Protein AF-A0A4P7SZK8-F1 (afdb_monomer_lite)

Sequence (122 aa):
MNLGTNLYLRAEPLHTCGILTLLDIEGHRITAFLGNLSRWHEPAPDVRHRTHGRCENRINTLKSTGLGKLPFTSFAANQARAQTAALAMNLTLWLQLPACPTRDGPGSGAATLARPAPRDGR

pLDDT: mean 79.45, std 16.78, range [38.12, 96.62]

Foldseek 3Di:
DPQDWDKDKDWAAADPPDDDDPCHDPRTNIDIDIGSCPPDDPPVRVVVVVCVVVVVVLVVQLCVLPLVDQPDPDPVSSVVSSVNSVVVSVVVVVVCVVVP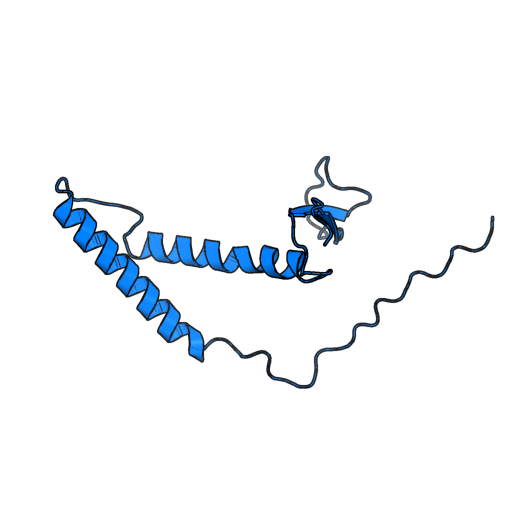DDPPDPDDDPPVPPDPDPDDDD

Secondary structure (DSSP, 8-state):
-----EEEEEEEEPPTTPPP-TTEETTEEEEEEEE--TT--TTHHHHHHHHHHHHHHHHHHHIIIIIT----SSHHHHHHHHHHHHHHHHHHHHHHTTTS-----S--------PPPP----

Radius of gyration: 22.02 Å; chains: 1; bounding box: 49×36×67 Å

Structure (mmCIF, N/CA/C/O backbone):
data_AF-A0A4P7SZK8-F1
#
_entry.id   AF-A0A4P7SZK8-F1
#
loop_
_atom_site.group_PDB
_atom_site.id
_atom_site.type_symbol
_atom_site.label_atom_id
_atom_site.label_alt_id
_atom_site.label_comp_id
_atom_site.label_asym_id
_atom_site.label_entity_id
_atom_site.label_seq_id
_atom_site.pdbx_PDB_ins_code
_atom_site.Cartn_x
_atom_site.Cartn_y
_atom_site.Cartn_z
_atom_site.occupancy
_atom_site.B_iso_or_equiv
_atom_site.auth_seq_id
_atom_site.auth_comp_id
_atom_site.auth_asym_id
_atom_site.auth_atom_id
_atom_site.pdbx_PDB_model_num
ATOM 1 N N . MET A 1 1 ? 33.036 9.978 -0.354 1.00 50.34 1 MET A N 1
ATOM 2 C CA . MET A 1 1 ? 31.648 9.606 -0.000 1.00 50.34 1 MET A CA 1
ATOM 3 C C . MET A 1 1 ? 30.736 10.555 -0.763 1.00 50.34 1 MET A C 1
ATOM 5 O O . MET A 1 1 ? 30.687 11.722 -0.407 1.00 50.34 1 MET A O 1
ATOM 9 N N . ASN A 1 2 ? 30.136 10.119 -1.876 1.00 51.31 2 ASN A N 1
ATOM 10 C CA . ASN A 1 2 ? 29.308 11.002 -2.706 1.00 51.31 2 ASN A CA 1
ATOM 11 C C . ASN A 1 2 ? 28.000 11.317 -1.964 1.00 51.31 2 ASN A C 1
ATOM 13 O O . ASN A 1 2 ? 27.081 10.503 -1.945 1.00 51.31 2 ASN A O 1
ATOM 17 N N . LEU A 1 3 ? 27.943 12.489 -1.328 1.00 58.53 3 LEU A N 1
ATOM 18 C CA . LEU A 1 3 ? 26.754 13.101 -0.719 1.00 58.53 3 LEU A CA 1
ATOM 19 C C . LEU A 1 3 ? 25.869 13.755 -1.801 1.00 58.53 3 LEU A C 1
ATOM 21 O O . LEU A 1 3 ? 25.478 14.910 -1.686 1.00 58.53 3 LEU A O 1
ATOM 25 N N . GLY A 1 4 ? 25.614 13.032 -2.893 1.00 72.12 4 GLY A N 1
ATOM 26 C CA . GLY A 1 4 ? 24.818 13.507 -4.025 1.00 72.12 4 GLY A CA 1
ATOM 27 C C . GLY A 1 4 ? 23.425 12.882 -4.052 1.00 72.12 4 GLY A C 1
ATOM 28 O O . GLY A 1 4 ? 23.237 11.737 -3.635 1.00 72.12 4 GLY A O 1
ATOM 29 N N . THR A 1 5 ? 22.446 13.629 -4.558 1.00 84.94 5 THR A N 1
ATOM 30 C CA . THR A 1 5 ? 21.136 13.084 -4.926 1.00 84.94 5 THR A CA 1
ATOM 31 C C . THR A 1 5 ? 21.250 12.455 -6.311 1.00 84.94 5 THR A C 1
ATOM 33 O O . THR A 1 5 ? 21.570 13.149 -7.273 1.00 84.94 5 THR A O 1
ATOM 36 N N . ASN A 1 6 ? 20.984 11.155 -6.422 1.00 82.88 6 ASN A N 1
ATOM 37 C CA . ASN A 1 6 ? 21.046 10.428 -7.687 1.00 82.88 6 ASN A CA 1
ATOM 38 C C . ASN A 1 6 ? 19.640 10.287 -8.284 1.00 82.88 6 ASN A C 1
ATOM 40 O O . ASN A 1 6 ? 18.675 10.051 -7.552 1.00 82.88 6 ASN A O 1
ATOM 44 N N . LEU A 1 7 ? 19.540 10.399 -9.609 1.00 87.12 7 LEU A N 1
ATOM 45 C CA . LEU A 1 7 ? 18.321 10.153 -10.378 1.00 87.12 7 LEU A CA 1
ATOM 46 C C . LEU A 1 7 ? 18.534 8.928 -11.273 1.00 87.12 7 LEU A C 1
ATOM 48 O O . LEU A 1 7 ? 19.437 8.925 -12.104 1.00 87.12 7 LEU A O 1
ATOM 52 N N . TYR A 1 8 ? 17.700 7.904 -11.110 1.00 87.19 8 TYR A N 1
ATOM 53 C CA . TYR A 1 8 ? 17.706 6.694 -11.936 1.00 87.19 8 TYR A CA 1
ATOM 54 C C . TYR A 1 8 ? 16.477 6.688 -12.838 1.00 87.19 8 TYR A C 1
ATOM 56 O O . TYR A 1 8 ? 15.375 6.953 -12.361 1.00 87.19 8 TYR A O 1
ATOM 64 N N . LEU A 1 9 ? 16.649 6.373 -14.120 1.00 88.44 9 LEU A N 1
ATOM 65 C CA . LEU A 1 9 ? 15.565 6.340 -15.100 1.00 88.44 9 LEU A CA 1
ATOM 66 C C . LEU A 1 9 ? 15.387 4.919 -15.627 1.00 88.44 9 LEU A C 1
ATOM 68 O O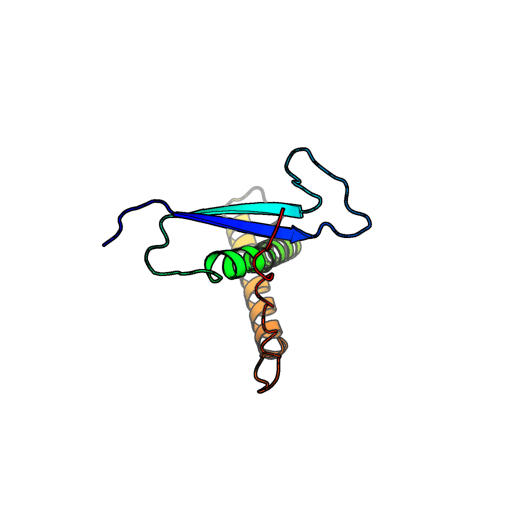 . LEU A 1 9 ? 16.348 4.292 -16.058 1.00 88.44 9 LEU A O 1
ATOM 72 N N . ARG A 1 10 ? 14.147 4.437 -15.630 1.00 88.06 10 ARG A N 1
ATOM 73 C CA . ARG A 1 10 ? 13.745 3.193 -16.287 1.00 88.06 10 ARG A CA 1
ATOM 74 C C . ARG A 1 10 ? 12.819 3.529 -17.445 1.00 88.06 10 ARG A C 1
ATOM 76 O O . ARG A 1 10 ? 11.804 4.192 -17.243 1.00 88.06 10 ARG A O 1
ATOM 83 N N . ALA A 1 11 ? 13.162 3.036 -18.628 1.00 90.31 11 ALA A N 1
ATOM 84 C CA . ALA A 1 11 ? 12.320 3.096 -19.812 1.00 90.31 11 ALA A CA 1
ATOM 85 C C . ALA A 1 11 ? 11.696 1.718 -20.058 1.00 90.31 11 ALA A C 1
ATOM 87 O O . ALA A 1 11 ? 12.408 0.736 -20.265 1.00 90.31 11 ALA A O 1
ATOM 88 N N . GLU A 1 12 ? 10.370 1.636 -20.018 1.00 89.81 12 GLU A N 1
ATOM 89 C CA . GLU A 1 12 ? 9.629 0.418 -20.346 1.00 89.81 12 GLU A CA 1
ATOM 90 C C . GLU A 1 12 ? 8.835 0.589 -21.627 1.00 89.81 12 GLU A C 1
ATOM 92 O O . GLU A 1 12 ? 8.125 1.587 -21.746 1.00 89.81 12 GLU A O 1
ATOM 97 N N . PRO A 1 13 ? 8.860 -0.389 -22.545 1.00 90.38 13 PRO A N 1
ATOM 98 C CA . PRO A 1 13 ? 7.957 -0.380 -23.684 1.00 90.38 13 PRO A CA 1
ATOM 99 C C . PRO A 1 13 ? 6.504 -0.287 -23.211 1.00 90.38 13 PRO A C 1
ATOM 101 O O . PRO A 1 13 ? 6.090 -1.024 -22.308 1.00 90.38 13 PRO A O 1
ATOM 104 N N . LEU A 1 14 ? 5.716 0.603 -23.817 1.00 86.94 14 LEU A N 1
ATOM 105 C CA . LEU A 1 14 ? 4.278 0.596 -23.586 1.00 86.94 14 LEU A CA 1
ATOM 106 C C . LEU A 1 14 ? 3.703 -0.743 -24.052 1.00 86.94 14 LEU A C 1
ATOM 108 O O . LEU A 1 14 ? 4.036 -1.261 -25.117 1.00 86.94 14 LEU A O 1
ATOM 112 N N . HIS A 1 15 ? 2.785 -1.283 -23.257 1.00 82.56 15 HIS A N 1
ATOM 113 C CA . HIS A 1 15 ? 1.961 -2.397 -23.699 1.00 82.56 15 HIS A CA 1
ATOM 114 C C . HIS A 1 15 ? 1.104 -1.966 -24.897 1.00 82.56 15 HIS A C 1
ATOM 116 O O . HIS A 1 15 ? 0.699 -0.809 -24.992 1.00 82.56 15 HIS A O 1
ATOM 122 N N . THR A 1 16 ? 0.786 -2.906 -25.788 1.00 82.19 16 THR A N 1
ATOM 123 C CA . THR A 1 16 ? 0.086 -2.642 -27.061 1.00 82.19 16 THR A CA 1
ATOM 124 C C . THR A 1 16 ? -1.256 -1.920 -26.895 1.00 82.19 16 THR A C 1
ATOM 126 O O . THR A 1 16 ? -1.678 -1.199 -27.790 1.00 82.19 16 THR A O 1
ATOM 129 N N . CYS A 1 17 ? -1.917 -2.076 -25.747 1.00 81.19 17 CYS A N 1
ATOM 130 C CA . CYS A 1 17 ? -3.193 -1.424 -25.438 1.00 81.19 17 CYS A CA 1
ATOM 131 C C . CYS A 1 17 ? -3.050 -0.199 -24.517 1.00 81.19 17 CYS A C 1
ATOM 133 O O . CYS A 1 17 ? -4.038 0.265 -23.951 1.00 81.19 17 CYS A O 1
ATOM 135 N N . GLY A 1 18 ? -1.829 0.297 -24.317 1.00 79.31 18 GLY A N 1
ATOM 136 C CA . GLY A 1 18 ? -1.558 1.380 -23.387 1.00 79.31 18 GLY A CA 1
ATOM 137 C C . GLY A 1 18 ? -1.989 2.730 -23.923 1.00 79.31 18 GLY A C 1
ATOM 138 O O . GLY A 1 18 ? -1.721 3.078 -25.069 1.00 79.31 18 GLY A O 1
ATOM 139 N N . ILE A 1 19 ? -2.621 3.517 -23.055 1.00 83.81 19 ILE A N 1
ATOM 140 C CA . ILE A 1 19 ? -2.899 4.919 -23.345 1.00 83.81 19 ILE A CA 1
ATOM 141 C C . ILE A 1 19 ? -1.587 5.697 -23.216 1.00 83.81 19 ILE A C 1
ATOM 143 O O . ILE A 1 19 ? -0.939 5.684 -22.160 1.00 83.81 19 ILE A O 1
ATOM 147 N N . LEU A 1 20 ? -1.211 6.369 -24.305 1.00 83.25 20 LEU A N 1
ATOM 148 C CA . LEU A 1 20 ? -0.092 7.301 -24.334 1.00 83.25 20 LEU A CA 1
ATOM 149 C C . LEU A 1 20 ? -0.434 8.532 -23.495 1.00 83.25 20 LEU A C 1
ATOM 151 O O . LEU A 1 20 ? -1.500 9.131 -23.643 1.00 83.25 20 LEU A O 1
ATOM 155 N N . THR A 1 21 ? 0.481 8.913 -22.615 1.00 83.88 21 THR A N 1
ATOM 156 C CA . THR A 1 21 ? 0.435 10.182 -21.890 1.00 83.88 21 THR A CA 1
ATOM 157 C C . THR A 1 21 ? 1.578 11.079 -22.353 1.00 83.88 21 THR A C 1
ATOM 159 O O . THR A 1 21 ? 2.506 10.628 -23.019 1.00 83.88 21 THR A O 1
ATOM 162 N N . LEU A 1 22 ? 1.532 12.360 -21.974 1.00 84.50 22 LEU A N 1
ATOM 163 C CA . LEU A 1 22 ? 2.572 13.351 -22.288 1.00 84.50 22 LEU A CA 1
ATOM 164 C C . LEU A 1 22 ? 3.988 12.900 -21.878 1.00 84.50 22 LEU A C 1
ATOM 166 O O . LEU A 1 22 ? 4.972 13.331 -22.466 1.00 84.50 22 LEU A O 1
ATOM 170 N N . LEU A 1 23 ? 4.090 12.064 -20.842 1.00 85.56 23 LEU A N 1
ATOM 171 C CA . LEU A 1 23 ? 5.363 11.615 -20.279 1.00 85.56 23 LEU A CA 1
ATOM 172 C C . LEU A 1 23 ? 5.937 10.385 -20.997 1.00 85.56 23 LEU A C 1
ATOM 174 O O . LEU A 1 23 ? 7.033 9.942 -20.654 1.00 85.56 23 LEU A O 1
ATOM 178 N N . ASP A 1 24 ? 5.207 9.827 -21.964 1.00 89.00 24 ASP A N 1
ATOM 179 C CA . ASP A 1 24 ? 5.692 8.719 -22.776 1.00 89.00 24 ASP A CA 1
ATOM 180 C C . ASP A 1 24 ? 6.515 9.251 -23.944 1.00 89.00 24 ASP A C 1
ATOM 182 O O . ASP A 1 24 ? 6.034 10.030 -24.767 1.00 89.00 24 ASP A O 1
ATOM 186 N N . ILE A 1 25 ? 7.766 8.809 -24.025 1.00 88.06 25 ILE A N 1
ATOM 187 C CA . ILE A 1 25 ? 8.716 9.239 -25.051 1.00 88.06 25 ILE A CA 1
ATOM 188 C C . ILE A 1 25 ? 8.983 8.039 -25.950 1.00 88.06 25 ILE A C 1
ATOM 190 O O . ILE A 1 25 ? 9.336 6.969 -25.463 1.00 88.06 25 ILE A O 1
ATOM 194 N N . GLU A 1 26 ? 8.768 8.196 -27.258 1.00 86.56 26 GLU A N 1
ATOM 195 C CA . GLU A 1 26 ? 9.007 7.139 -28.255 1.00 86.56 26 GLU A CA 1
ATOM 196 C C . GLU A 1 26 ? 8.319 5.800 -27.914 1.00 86.56 26 GLU A C 1
ATOM 198 O O . GLU A 1 26 ? 8.885 4.724 -28.091 1.00 86.56 26 GLU A O 1
ATOM 203 N N . GLY A 1 27 ? 7.101 5.850 -27.365 1.00 85.94 27 GLY A N 1
ATOM 204 C CA . GLY A 1 27 ? 6.366 4.643 -26.970 1.00 85.94 27 GLY A CA 1
ATOM 205 C C . GLY A 1 27 ? 6.923 3.941 -25.727 1.00 85.94 27 GLY A C 1
ATOM 206 O O . GLY A 1 27 ? 6.575 2.788 -25.478 1.00 85.94 27 GLY A O 1
ATOM 207 N N . HIS A 1 28 ? 7.760 4.617 -24.937 1.00 90.38 28 HIS A N 1
ATOM 208 C CA . HIS A 1 28 ? 8.266 4.116 -23.666 1.00 90.38 28 HIS A CA 1
ATOM 209 C C . HIS A 1 28 ? 7.683 4.902 -22.494 1.00 90.38 28 HIS A C 1
ATOM 211 O O . HIS A 1 28 ? 7.726 6.133 -22.467 1.00 90.38 28 HIS A O 1
ATOM 217 N N . ARG A 1 29 ? 7.204 4.175 -21.481 1.00 89.44 29 ARG A N 1
ATOM 218 C CA . ARG A 1 29 ? 6.859 4.727 -20.174 1.00 89.44 29 ARG A CA 1
ATOM 219 C C . ARG A 1 29 ? 8.152 4.965 -19.413 1.00 89.44 29 ARG A C 1
ATOM 221 O O . ARG A 1 29 ? 8.856 4.015 -19.061 1.00 89.44 29 ARG A O 1
ATOM 228 N N . ILE A 1 30 ? 8.451 6.230 -19.146 1.00 91.00 30 ILE A N 1
ATOM 229 C CA . ILE A 1 30 ? 9.615 6.614 -18.351 1.00 91.00 30 ILE A CA 1
ATOM 230 C C . ILE A 1 30 ? 9.213 6.708 -16.880 1.00 91.00 30 ILE A C 1
ATOM 232 O O . ILE A 1 30 ? 8.290 7.436 -16.520 1.00 91.00 30 ILE A O 1
ATOM 236 N N . THR A 1 31 ? 9.926 5.984 -16.019 1.00 89.50 31 THR A N 1
ATOM 237 C CA . THR A 1 31 ? 9.792 6.080 -14.559 1.00 89.50 31 THR A CA 1
ATOM 238 C C . THR A 1 31 ? 11.113 6.539 -13.959 1.00 89.50 31 THR A C 1
ATOM 240 O O . THR A 1 31 ? 12.159 5.953 -14.237 1.00 89.50 31 THR A O 1
ATOM 243 N N . ALA A 1 32 ? 11.067 7.584 -13.133 1.00 89.94 32 ALA A N 1
ATOM 244 C CA . ALA A 1 32 ? 12.242 8.195 -12.527 1.00 89.94 32 ALA A CA 1
ATOM 245 C C . ALA A 1 32 ? 12.279 7.975 -11.006 1.00 89.94 32 ALA A C 1
ATOM 247 O O . ALA A 1 32 ? 11.283 8.191 -10.316 1.00 89.94 32 ALA A O 1
ATOM 248 N N . PHE A 1 33 ? 13.440 7.591 -10.474 1.00 86.56 33 PHE A N 1
ATOM 249 C CA . PHE A 1 33 ? 13.680 7.380 -9.047 1.00 86.56 33 PHE A CA 1
ATOM 250 C C . PHE A 1 33 ? 14.747 8.338 -8.539 1.00 86.56 33 PHE A C 1
ATOM 252 O O . PHE A 1 33 ? 15.918 8.221 -8.898 1.00 86.56 33 PHE A O 1
ATOM 259 N N . LEU A 1 34 ? 14.344 9.261 -7.670 1.00 88.75 34 LEU A N 1
ATOM 260 C CA . LEU A 1 34 ? 15.246 10.191 -7.002 1.00 88.75 34 LEU A CA 1
ATOM 261 C C . LEU A 1 34 ? 15.604 9.656 -5.610 1.00 88.75 34 LEU A C 1
ATOM 263 O O . LEU A 1 34 ? 14.715 9.350 -4.815 1.00 88.75 34 LEU A O 1
ATOM 267 N N . GLY A 1 35 ? 16.893 9.560 -5.284 1.00 83.06 35 GLY A N 1
ATOM 268 C CA . GLY A 1 35 ? 17.317 9.151 -3.946 1.00 83.06 35 GLY A CA 1
ATOM 269 C C . GLY A 1 35 ? 18.801 9.368 -3.670 1.00 83.06 35 GLY A C 1
ATOM 270 O O . GLY A 1 35 ? 19.629 9.360 -4.575 1.00 83.06 35 GLY A O 1
ATOM 271 N N . ASN A 1 36 ? 19.166 9.509 -2.395 1.00 83.50 36 ASN A N 1
ATOM 272 C CA . ASN A 1 36 ? 20.565 9.621 -1.954 1.00 83.50 36 ASN A CA 1
ATOM 273 C C . ASN A 1 36 ? 21.239 8.244 -1.769 1.00 83.50 36 ASN A C 1
ATOM 275 O O . ASN A 1 36 ? 22.018 8.027 -0.839 1.00 83.50 36 ASN A O 1
ATOM 279 N N . LEU A 1 37 ? 20.890 7.274 -2.617 1.00 72.19 37 LEU A N 1
ATOM 280 C CA . LEU A 1 37 ? 21.264 5.871 -2.451 1.00 72.19 37 LEU A CA 1
ATOM 281 C C . LEU A 1 37 ? 22.764 5.671 -2.733 1.00 72.19 37 LEU A C 1
ATOM 283 O O . LEU A 1 37 ? 23.157 5.221 -3.801 1.00 72.19 37 LEU A O 1
ATOM 287 N N . SER A 1 38 ? 23.614 5.973 -1.751 1.00 65.31 38 SER A N 1
ATOM 288 C CA . SER A 1 38 ? 25.079 5.923 -1.880 1.00 65.31 38 SER A CA 1
ATOM 289 C C . SER A 1 38 ? 25.648 4.508 -2.035 1.00 65.31 38 SER A C 1
ATOM 291 O O . SER A 1 38 ? 26.779 4.344 -2.483 1.00 65.31 38 SER A O 1
ATOM 293 N N . ARG A 1 39 ? 24.871 3.483 -1.657 1.00 66.44 39 ARG A N 1
ATOM 294 C CA . ARG A 1 39 ? 25.277 2.066 -1.651 1.00 66.44 39 ARG A CA 1
ATOM 295 C C . ARG A 1 39 ? 24.682 1.245 -2.799 1.00 66.44 39 ARG A C 1
ATOM 297 O O . ARG A 1 39 ? 25.131 0.128 -3.032 1.00 66.44 39 ARG A O 1
ATOM 304 N N . TRP A 1 40 ? 23.658 1.747 -3.484 1.00 64.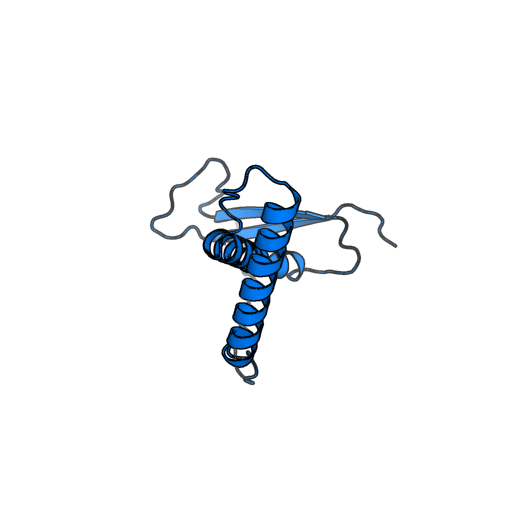00 40 TRP A N 1
ATOM 305 C CA . TRP A 1 40 ? 22.846 0.929 -4.385 1.00 64.00 40 TRP A CA 1
ATOM 306 C C . TRP A 1 40 ? 23.047 1.374 -5.829 1.00 64.00 40 TRP A C 1
ATOM 308 O O . TRP A 1 40 ? 22.619 2.457 -6.212 1.00 64.00 40 TRP A O 1
ATOM 318 N N . HIS A 1 41 ? 23.701 0.527 -6.621 1.00 70.69 41 HIS A N 1
ATOM 319 C CA . HIS A 1 41 ? 23.773 0.691 -8.068 1.00 70.69 41 HIS A CA 1
ATOM 320 C C . HIS A 1 41 ? 22.508 0.125 -8.732 1.00 70.69 41 HIS A C 1
ATOM 322 O O . HIS A 1 41 ? 21.779 -0.682 -8.141 1.00 70.69 41 HIS A O 1
ATOM 328 N N . GLU A 1 42 ? 22.242 0.540 -9.967 1.00 68.56 42 GLU A N 1
ATOM 329 C CA . GLU A 1 42 ? 21.225 -0.083 -10.812 1.00 68.56 42 GLU A CA 1
ATOM 330 C C . GLU A 1 42 ? 21.458 -1.607 -10.892 1.00 68.56 42 GLU A C 1
ATOM 332 O O . GLU A 1 42 ? 22.621 -2.019 -11.003 1.00 68.56 42 GLU A O 1
ATOM 337 N N . PRO A 1 43 ? 20.412 -2.460 -10.780 1.00 74.12 43 PRO A N 1
ATOM 338 C CA . PRO A 1 43 ? 18.963 -2.181 -10.800 1.00 74.12 43 PRO A CA 1
ATOM 339 C C . PRO A 1 43 ? 18.279 -2.130 -9.416 1.00 74.12 43 PRO A C 1
ATOM 341 O O . PRO A 1 43 ? 17.055 -2.239 -9.308 1.00 74.12 43 PRO A O 1
ATOM 344 N N . ALA A 1 44 ? 19.030 -1.993 -8.321 1.00 81.31 44 ALA A N 1
ATOM 345 C CA . ALA A 1 44 ? 18.475 -2.126 -6.970 1.00 81.31 44 ALA A CA 1
ATOM 346 C C . ALA A 1 44 ? 17.346 -1.125 -6.608 1.00 81.31 44 ALA A C 1
ATOM 348 O O . ALA A 1 44 ? 16.378 -1.558 -5.968 1.00 81.31 44 ALA A O 1
ATOM 349 N N . PRO A 1 45 ? 17.401 0.171 -6.992 1.00 84.75 45 PRO A N 1
ATOM 350 C CA . PRO A 1 45 ? 16.305 1.113 -6.730 1.00 84.75 45 PRO A CA 1
ATOM 351 C C . PRO A 1 45 ? 14.991 0.691 -7.403 1.00 84.75 45 PRO A C 1
ATOM 353 O O . PRO A 1 45 ? 13.928 0.719 -6.784 1.00 84.75 45 PRO A O 1
ATOM 356 N N . ASP A 1 46 ? 15.086 0.213 -8.639 1.00 85.62 46 ASP A N 1
ATOM 357 C CA . ASP A 1 46 ? 13.955 -0.205 -9.461 1.00 85.62 46 ASP A CA 1
ATOM 358 C C . ASP A 1 46 ? 13.261 -1.467 -8.907 1.00 85.62 46 ASP A C 1
ATOM 360 O O . ASP A 1 46 ? 12.037 -1.521 -8.763 1.00 85.62 46 ASP A O 1
ATOM 364 N N . VAL A 1 47 ? 14.036 -2.476 -8.492 1.00 86.81 47 VAL A N 1
ATOM 365 C CA . VAL A 1 47 ? 13.494 -3.692 -7.854 1.00 86.81 47 VAL A CA 1
ATOM 366 C C . VAL A 1 47 ? 12.747 -3.359 -6.561 1.00 86.81 47 VAL A C 1
ATOM 368 O O . VAL A 1 47 ? 11.655 -3.882 -6.311 1.00 86.81 47 VAL A O 1
ATOM 371 N N . ARG A 1 48 ? 13.307 -2.470 -5.735 1.00 82.75 48 ARG A N 1
ATOM 372 C CA . ARG A 1 48 ? 12.659 -2.021 -4.495 1.00 82.75 48 ARG A CA 1
ATOM 373 C C . ARG A 1 48 ? 11.357 -1.292 -4.781 1.00 82.75 48 ARG A C 1
ATOM 375 O O . ARG A 1 48 ? 10.363 -1.575 -4.117 1.00 82.75 48 ARG A O 1
ATOM 382 N N . HIS A 1 49 ? 11.347 -0.424 -5.788 1.00 85.19 49 HIS A N 1
ATOM 383 C CA . HIS A 1 49 ? 10.134 0.275 -6.180 1.00 85.19 49 HIS A CA 1
ATOM 384 C C . HIS A 1 49 ? 9.046 -0.691 -6.663 1.00 85.19 49 HIS A C 1
ATOM 386 O O . HIS A 1 49 ? 7.927 -0.630 -6.166 1.00 85.19 49 HIS A O 1
ATOM 392 N N . ARG A 1 50 ? 9.367 -1.672 -7.522 1.00 84.62 50 ARG A N 1
ATOM 393 C CA . ARG A 1 50 ? 8.386 -2.710 -7.911 1.00 84.62 50 ARG A CA 1
ATOM 394 C C . ARG A 1 50 ? 7.874 -3.511 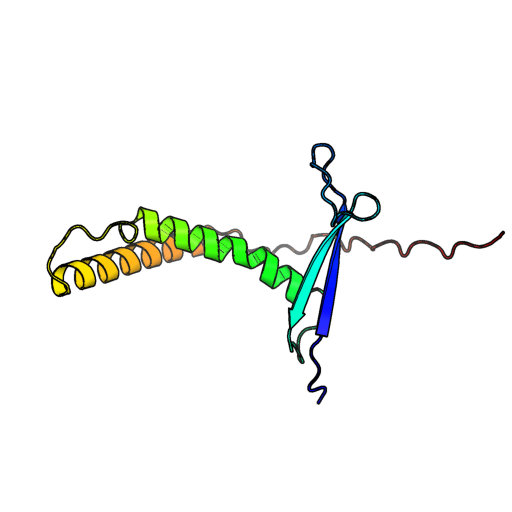-6.714 1.00 84.62 50 ARG A C 1
ATOM 396 O O . ARG A 1 50 ? 6.719 -3.927 -6.680 1.00 84.62 50 ARG A O 1
ATOM 403 N N . THR A 1 51 ? 8.725 -3.722 -5.714 1.00 86.62 51 THR A N 1
ATOM 404 C CA . THR A 1 51 ? 8.341 -4.426 -4.486 1.00 86.62 51 THR A CA 1
ATOM 405 C C . THR A 1 51 ? 7.358 -3.609 -3.640 1.00 86.62 51 THR A C 1
ATOM 407 O O . THR A 1 51 ? 6.619 -4.203 -2.856 1.00 86.62 51 THR A O 1
ATOM 410 N N . HIS A 1 52 ? 7.265 -2.286 -3.830 1.00 85.19 52 HIS A N 1
ATOM 411 C CA . HIS A 1 52 ? 6.295 -1.433 -3.135 1.00 85.19 52 HIS A CA 1
ATOM 412 C C . HIS A 1 52 ? 4.842 -1.869 -3.371 1.00 85.19 52 HIS A C 1
ATOM 414 O O . HIS A 1 52 ? 4.035 -1.805 -2.446 1.00 85.19 52 HIS A O 1
ATOM 420 N N . GLY A 1 53 ? 4.531 -2.460 -4.532 1.00 85.88 53 GLY A N 1
ATOM 421 C CA . GLY A 1 53 ? 3.211 -3.055 -4.779 1.00 85.88 53 GLY A CA 1
ATOM 422 C C . GLY A 1 53 ? 2.836 -4.146 -3.762 1.00 85.88 53 GLY A C 1
ATOM 423 O O . GLY A 1 53 ? 1.668 -4.313 -3.417 1.00 85.88 53 GLY A O 1
ATOM 424 N N . ARG A 1 54 ? 3.820 -4.849 -3.176 1.00 86.75 54 ARG A N 1
ATOM 425 C CA . ARG A 1 54 ? 3.568 -5.792 -2.069 1.00 86.75 54 ARG A CA 1
ATOM 426 C C . ARG A 1 54 ? 3.153 -5.067 -0.791 1.00 86.75 54 ARG A C 1
ATOM 428 O O . ARG A 1 54 ? 2.324 -5.588 -0.049 1.00 86.75 54 ARG A O 1
ATOM 435 N N . CYS A 1 55 ? 3.725 -3.895 -0.517 1.00 88.94 55 CYS A N 1
ATOM 436 C CA . CYS A 1 55 ? 3.353 -3.068 0.631 1.00 88.94 55 CYS A CA 1
ATOM 437 C C . CYS A 1 55 ? 1.922 -2.542 0.487 1.00 88.94 55 CYS A C 1
ATOM 439 O O . CYS A 1 55 ? 1.147 -2.629 1.435 1.00 88.94 55 CYS A O 1
ATOM 441 N N . GLU A 1 56 ? 1.541 -2.075 -0.698 1.00 91.50 56 GLU A N 1
ATOM 442 C CA . GLU A 1 56 ? 0.172 -1.626 -0.978 1.00 91.50 56 GLU A CA 1
ATOM 443 C C . GLU A 1 56 ? -0.841 -2.766 -0.851 1.00 91.50 56 GLU A C 1
ATOM 445 O O . GLU A 1 56 ? -1.851 -2.615 -0.163 1.00 91.50 56 GLU A O 1
ATOM 450 N N . ASN A 1 57 ? -0.533 -3.946 -1.401 1.00 90.69 57 ASN A N 1
ATOM 451 C CA . ASN A 1 57 ? -1.367 -5.133 -1.206 1.00 90.69 57 ASN A CA 1
ATOM 452 C C . ASN A 1 57 ? -1.520 -5.485 0.278 1.00 90.69 57 ASN A C 1
ATOM 454 O O . ASN A 1 57 ? -2.626 -5.755 0.735 1.00 90.69 57 ASN A O 1
ATOM 458 N N . ARG A 1 58 ? -0.435 -5.420 1.056 1.00 90.38 58 ARG A N 1
ATOM 459 C CA . ARG A 1 58 ? -0.460 -5.631 2.511 1.00 90.38 58 ARG A CA 1
ATOM 460 C C . ARG A 1 58 ? -1.346 -4.618 3.238 1.00 90.38 58 ARG A C 1
ATOM 462 O O . ARG A 1 58 ? -2.109 -5.007 4.119 1.00 90.38 58 ARG A O 1
ATOM 469 N N . ILE A 1 59 ? -1.277 -3.343 2.860 1.00 92.12 59 ILE A N 1
ATOM 470 C CA . ILE A 1 59 ? -2.138 -2.282 3.403 1.00 92.12 59 ILE A CA 1
ATOM 471 C C . ILE A 1 59 ? -3.609 -2.557 3.067 1.00 92.12 59 ILE A C 1
ATOM 473 O O . ILE A 1 59 ? -4.478 -2.390 3.923 1.00 92.12 59 ILE A O 1
ATOM 477 N N . ASN A 1 60 ? -3.903 -3.010 1.849 1.00 92.31 60 ASN A N 1
ATOM 478 C CA . ASN A 1 60 ? -5.261 -3.371 1.445 1.00 92.31 60 ASN A CA 1
ATOM 479 C C . ASN A 1 60 ? -5.790 -4.570 2.242 1.00 92.31 60 ASN A C 1
ATOM 481 O O . ASN A 1 60 ? -6.915 -4.515 2.745 1.00 92.31 60 ASN A O 1
ATOM 485 N N . THR A 1 61 ? -4.964 -5.596 2.462 1.00 91.88 61 THR A N 1
ATOM 486 C CA . THR A 1 61 ? -5.301 -6.713 3.353 1.00 91.88 61 THR A CA 1
ATOM 487 C C . THR A 1 61 ? -5.611 -6.216 4.765 1.00 91.88 61 THR A C 1
ATOM 489 O O . THR A 1 61 ? -6.666 -6.545 5.299 1.00 91.88 61 THR A O 1
ATOM 492 N N . LEU A 1 62 ? -4.777 -5.353 5.351 1.00 93.50 62 LEU A N 1
ATOM 493 C CA . LEU A 1 62 ? -5.020 -4.794 6.688 1.00 93.50 62 LEU A CA 1
ATOM 494 C C . LEU A 1 62 ? -6.333 -3.999 6.786 1.00 93.50 62 LEU A C 1
ATOM 496 O O . LEU A 1 62 ? -7.050 -4.058 7.785 1.00 93.50 62 LEU A O 1
ATOM 500 N N . LYS A 1 63 ? -6.678 -3.245 5.740 1.00 92.69 63 LYS A N 1
ATOM 501 C CA . LYS A 1 63 ? -7.963 -2.539 5.682 1.00 92.69 63 LYS A CA 1
ATOM 502 C C . LYS A 1 63 ? -9.131 -3.526 5.662 1.00 92.69 63 LYS A C 1
ATOM 504 O O . LYS A 1 63 ? -10.107 -3.302 6.381 1.00 92.69 63 LYS A O 1
ATOM 509 N N . SER A 1 64 ? -9.010 -4.618 4.901 1.00 90.75 64 SER A N 1
ATOM 510 C CA . SER A 1 64 ? -10.026 -5.678 4.827 1.00 90.75 64 SER A CA 1
ATOM 511 C C . SER A 1 64 ? -10.193 -6.469 6.131 1.00 90.75 64 SER A C 1
ATOM 513 O O . SER A 1 64 ? -11.315 -6.844 6.456 1.00 90.75 64 SER A O 1
ATOM 515 N N . THR A 1 65 ? -9.138 -6.632 6.942 1.00 87.19 65 THR A N 1
ATOM 516 C CA . THR A 1 65 ? -9.216 -7.295 8.262 1.00 87.19 65 THR A CA 1
ATOM 517 C C . THR A 1 65 ? -9.873 -6.436 9.348 1.00 87.19 65 THR A C 1
ATOM 519 O O . THR A 1 65 ? -9.992 -6.867 10.493 1.00 87.19 65 THR A O 1
ATOM 522 N N . GLY A 1 66 ? -10.345 -5.233 9.005 1.00 87.12 66 GLY A N 1
ATOM 523 C CA . GLY A 1 66 ? -11.186 -4.414 9.876 1.00 87.12 66 GLY A CA 1
ATOM 524 C C . GLY A 1 66 ? -10.556 -3.107 10.344 1.00 87.12 66 GLY A C 1
ATOM 525 O O . GLY A 1 66 ? -11.234 -2.366 11.056 1.00 87.12 66 GLY A O 1
ATOM 526 N N . LEU A 1 67 ? -9.325 -2.782 9.919 1.00 91.56 67 LEU A N 1
ATOM 527 C CA . LEU A 1 67 ? -8.711 -1.473 10.191 1.00 91.56 67 LEU A CA 1
ATOM 528 C C . LEU A 1 67 ? -9.288 -0.353 9.306 1.00 91.56 67 LEU A C 1
ATOM 530 O O . LEU A 1 67 ? -9.142 0.821 9.624 1.00 91.56 67 LEU A O 1
ATOM 534 N N . GLY A 1 68 ? -9.983 -0.690 8.212 1.00 90.31 68 GLY A N 1
ATOM 535 C CA . GLY A 1 68 ? -10.616 0.302 7.335 1.00 90.31 68 GLY A CA 1
ATOM 536 C C . GLY A 1 68 ? -11.815 1.032 7.956 1.00 90.31 68 GLY A C 1
ATOM 537 O O . GLY A 1 68 ? -12.237 2.055 7.421 1.00 90.31 68 GLY A O 1
ATOM 538 N N . LYS A 1 69 ? -12.380 0.519 9.060 1.00 88.44 69 LYS A N 1
ATOM 539 C CA . LYS A 1 69 ? -13.506 1.128 9.784 1.00 88.44 69 LYS A CA 1
ATOM 540 C C . LYS A 1 69 ? -13.353 0.907 11.289 1.00 88.44 69 LYS A C 1
ATOM 542 O O . LYS A 1 69 ? -13.234 -0.233 11.740 1.00 88.44 69 LYS A O 1
ATOM 547 N N . LEU A 1 70 ? -13.419 1.990 12.056 1.00 91.81 70 LEU A N 1
ATOM 548 C CA . LEU A 1 70 ? -13.379 1.991 13.519 1.00 91.81 70 LEU A CA 1
ATOM 549 C C . LEU A 1 70 ? -14.787 2.319 14.050 1.00 91.81 70 LEU A C 1
ATOM 551 O O . LEU A 1 70 ? -15.174 3.484 14.035 1.00 91.81 70 LEU A O 1
ATOM 555 N N . PRO A 1 71 ? -15.599 1.315 14.432 1.00 90.00 71 PRO A N 1
ATOM 556 C CA . PRO A 1 71 ? -17.022 1.509 14.707 1.00 90.00 71 PRO A CA 1
ATOM 557 C C . PRO A 1 71 ? -17.321 2.017 16.121 1.00 90.00 71 PRO A C 1
ATOM 559 O O . PRO A 1 71 ? -18.467 2.345 16.410 1.00 90.00 71 PRO A O 1
ATOM 562 N N . PHE A 1 72 ? -16.338 2.034 17.023 1.00 93.12 72 PHE A N 1
ATOM 563 C CA . PHE A 1 72 ? -16.572 2.409 18.412 1.00 93.12 72 PHE A CA 1
ATOM 564 C C . PHE A 1 72 ? -16.356 3.907 18.617 1.00 93.12 72 PHE A C 1
ATOM 566 O O . PHE A 1 72 ? -15.481 4.513 18.004 1.00 93.12 72 PHE A O 1
ATOM 573 N N . THR A 1 73 ? -17.122 4.503 19.526 1.00 94.44 73 THR A N 1
ATOM 574 C CA . THR A 1 73 ? -16.920 5.893 19.963 1.00 94.44 73 THR A CA 1
ATOM 575 C C . THR A 1 73 ? -15.765 6.018 20.960 1.00 94.44 73 THR A C 1
ATOM 577 O O . THR A 1 73 ? -15.141 7.069 21.063 1.00 94.44 73 THR A O 1
ATOM 580 N N . SER A 1 74 ? -15.446 4.934 21.677 1.00 96.31 74 SER A N 1
ATOM 581 C CA . SER A 1 74 ? -14.335 4.872 22.629 1.00 96.31 74 SER A CA 1
ATOM 582 C C . SER A 1 74 ? -12.996 4.613 21.935 1.00 96.31 74 SER A C 1
ATOM 584 O O . SER A 1 74 ? -12.849 3.657 21.166 1.00 96.31 74 SER A O 1
ATOM 586 N N . PHE A 1 75 ? -11.986 5.419 22.276 1.00 95.62 75 PHE A N 1
ATOM 587 C CA . PHE A 1 75 ? -10.615 5.240 21.796 1.00 95.62 75 PHE A CA 1
ATOM 588 C C . PHE A 1 75 ? -10.031 3.882 22.204 1.00 95.62 75 PHE A C 1
ATOM 590 O O . PHE A 1 75 ? -9.481 3.181 21.358 1.00 95.62 75 PHE A O 1
ATOM 597 N N . ALA A 1 76 ? -10.207 3.472 23.465 1.00 96.62 76 ALA A N 1
ATOM 598 C CA . ALA A 1 76 ? -9.666 2.210 23.973 1.00 96.62 76 ALA A CA 1
ATOM 599 C C . ALA A 1 76 ? -10.219 0.995 23.203 1.00 96.62 76 ALA A C 1
ATOM 601 O O . ALA A 1 76 ? -9.475 0.079 22.852 1.00 96.62 76 ALA A O 1
ATOM 602 N N . ALA A 1 77 ? -11.510 1.021 22.854 1.00 94.38 77 ALA A N 1
ATOM 603 C CA . ALA A 1 77 ? -12.135 -0.031 22.052 1.00 94.38 77 ALA A CA 1
ATOM 604 C C . ALA A 1 77 ? -11.592 -0.065 20.610 1.00 94.38 77 ALA A C 1
ATOM 606 O O . ALA A 1 77 ? -11.340 -1.136 20.053 1.00 94.38 77 ALA A O 1
ATOM 607 N N . ASN A 1 78 ? -11.349 1.101 20.006 1.00 96.00 78 ASN A N 1
ATOM 608 C CA . ASN A 1 78 ? -10.735 1.190 18.680 1.00 96.00 78 ASN A CA 1
ATOM 609 C C . ASN A 1 78 ? -9.258 0.778 18.679 1.00 96.00 78 ASN A C 1
ATOM 611 O O . ASN A 1 78 ? -8.803 0.162 17.717 1.00 96.00 78 ASN A O 1
ATOM 615 N N . GLN A 1 79 ? -8.523 1.055 19.757 1.00 96.50 79 GLN A N 1
ATOM 616 C CA . GLN A 1 79 ? -7.148 0.598 19.929 1.00 96.50 79 GLN A CA 1
ATOM 617 C C . GLN A 1 79 ? -7.081 -0.933 19.977 1.00 96.50 79 GLN A C 1
ATOM 619 O O . GLN A 1 79 ? -6.302 -1.528 19.233 1.00 96.50 79 GLN A O 1
ATOM 624 N N . ALA A 1 80 ? -7.946 -1.576 20.770 1.00 95.50 80 ALA A N 1
ATOM 625 C CA . ALA A 1 80 ? -8.043 -3.036 20.820 1.00 95.50 80 ALA A CA 1
ATOM 626 C C . ALA A 1 80 ? -8.402 -3.635 19.446 1.00 95.50 80 ALA A C 1
ATOM 628 O O . ALA A 1 80 ? -7.816 -4.631 19.010 1.00 95.50 80 ALA A O 1
ATOM 629 N N . ARG A 1 81 ? -9.313 -2.988 18.704 1.00 93.88 81 ARG A N 1
ATOM 630 C CA . ARG A 1 81 ? -9.652 -3.378 17.326 1.00 93.88 81 ARG A CA 1
ATOM 631 C C . ARG A 1 81 ? -8.453 -3.271 16.384 1.00 93.88 81 ARG A C 1
ATOM 633 O O . ARG A 1 81 ? -8.210 -4.195 15.612 1.00 93.88 81 ARG A O 1
ATOM 640 N N . ALA A 1 82 ? -7.693 -2.180 16.455 1.00 95.00 82 ALA A N 1
ATOM 641 C CA . ALA A 1 82 ? -6.510 -1.980 15.624 1.00 95.00 82 ALA A CA 1
ATOM 642 C C . ALA A 1 82 ? -5.421 -3.027 15.912 1.00 95.00 82 ALA A C 1
ATOM 644 O O . ALA A 1 82 ? -4.851 -3.591 14.979 1.00 95.00 82 ALA A O 1
ATOM 645 N N . GLN A 1 83 ? -5.186 -3.344 17.188 1.00 95.75 83 GLN A N 1
ATOM 646 C CA . GLN A 1 83 ? -4.257 -4.400 17.601 1.00 95.75 83 GLN A CA 1
ATOM 647 C C . GLN A 1 83 ? -4.692 -5.773 17.079 1.00 95.75 83 GLN A C 1
ATOM 649 O O . GLN A 1 83 ? -3.873 -6.515 16.539 1.00 95.75 83 GLN A O 1
ATOM 654 N N . THR A 1 84 ? -5.987 -6.085 17.165 1.00 94.94 84 THR A N 1
ATOM 655 C CA . THR A 1 84 ? -6.545 -7.346 16.654 1.00 94.94 84 THR A CA 1
ATOM 656 C C . THR A 1 84 ? -6.397 -7.451 15.132 1.00 94.94 84 THR A C 1
ATOM 658 O O . THR A 1 84 ? -5.968 -8.485 14.623 1.00 94.94 84 THR A O 1
ATOM 661 N N . ALA A 1 85 ? -6.679 -6.373 14.392 1.00 95.06 85 ALA A N 1
ATOM 662 C CA . ALA A 1 85 ? -6.513 -6.338 12.937 1.00 95.06 85 ALA A CA 1
ATOM 663 C C . ALA A 1 85 ? -5.039 -6.485 12.509 1.00 95.06 85 ALA A C 1
ATOM 665 O O . ALA A 1 85 ? -4.748 -7.207 11.551 1.00 95.06 85 ALA A O 1
ATOM 666 N N . ALA A 1 86 ? -4.109 -5.848 13.232 1.00 94.06 86 ALA A N 1
ATOM 667 C CA . ALA A 1 86 ? -2.670 -5.989 13.008 1.00 94.06 86 ALA A CA 1
ATOM 668 C C . ALA A 1 86 ? -2.182 -7.420 13.296 1.00 94.06 86 ALA A C 1
ATOM 670 O O . ALA A 1 86 ? -1.405 -7.974 12.517 1.00 94.06 86 ALA A O 1
ATOM 671 N N . LEU A 1 87 ? -2.680 -8.050 14.366 1.00 95.19 87 LEU A N 1
ATOM 672 C CA . LEU A 1 87 ? -2.393 -9.450 14.679 1.00 95.19 87 LEU A CA 1
ATOM 673 C C . LEU A 1 87 ? -2.894 -10.386 13.570 1.00 95.19 87 LEU A C 1
ATOM 675 O O . LEU A 1 87 ? -2.134 -11.225 13.092 1.00 95.19 87 LEU A O 1
ATOM 679 N N . ALA A 1 88 ? -4.137 -10.211 13.112 1.00 94.94 88 ALA A N 1
ATOM 680 C CA . ALA A 1 88 ? -4.709 -11.008 12.026 1.00 94.94 88 ALA A CA 1
ATOM 681 C C . ALA A 1 88 ? -3.901 -10.882 10.720 1.00 94.94 88 ALA A C 1
ATOM 683 O O . ALA A 1 88 ? -3.634 -11.880 10.045 1.00 94.94 88 ALA A O 1
ATOM 684 N N . MET A 1 89 ? -3.456 -9.667 10.380 1.00 94.00 89 MET A N 1
ATOM 685 C CA . MET A 1 89 ? -2.572 -9.433 9.235 1.00 94.00 89 MET A CA 1
ATOM 686 C C . MET A 1 89 ? -1.227 -10.152 9.401 1.00 94.00 89 MET A C 1
ATOM 688 O O . MET A 1 89 ? -0.771 -10.802 8.459 1.00 94.00 89 MET A O 1
ATOM 692 N N . ASN A 1 90 ? -0.601 -10.066 10.578 1.00 92.62 90 ASN A N 1
ATOM 693 C CA . ASN A 1 90 ? 0.667 -10.743 10.848 1.00 92.62 90 ASN A CA 1
ATOM 694 C C . ASN A 1 90 ? 0.534 -12.261 10.699 1.00 92.62 90 ASN A C 1
ATOM 696 O O . ASN A 1 90 ? 1.349 -12.866 10.008 1.00 92.62 90 ASN A O 1
ATOM 700 N N . LEU A 1 91 ? -0.520 -12.861 11.258 1.00 93.56 91 LEU A N 1
ATOM 701 C CA . LEU A 1 91 ? -0.798 -14.292 11.099 1.00 93.56 91 LEU A CA 1
ATOM 702 C C . LEU A 1 91 ? -0.987 -14.673 9.626 1.00 93.56 91 LEU A C 1
ATOM 704 O O . LEU A 1 91 ? -0.406 -15.649 9.162 1.00 93.56 91 LEU A O 1
ATOM 708 N N . THR A 1 92 ? -1.728 -13.865 8.865 1.00 91.69 92 THR A N 1
ATOM 709 C CA . THR A 1 92 ? -1.924 -14.089 7.423 1.00 91.69 92 THR A CA 1
ATOM 710 C C . THR A 1 92 ? -0.591 -14.083 6.671 1.00 91.69 92 THR A C 1
ATOM 712 O O . THR A 1 92 ? -0.334 -14.964 5.854 1.00 91.69 92 THR A O 1
ATOM 715 N N . LEU A 1 93 ? 0.292 -13.125 6.968 1.00 89.69 93 LEU A N 1
ATOM 716 C CA . LEU A 1 93 ? 1.615 -13.045 6.345 1.00 89.69 93 LEU A CA 1
ATOM 717 C C . LEU A 1 93 ? 2.520 -14.213 6.735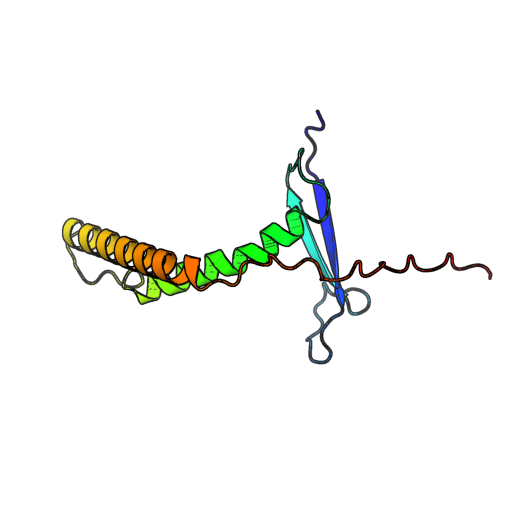 1.00 89.69 93 LEU A C 1
ATOM 719 O O . LEU A 1 93 ? 3.239 -14.730 5.884 1.00 89.69 93 LEU A O 1
ATOM 723 N N . TRP A 1 94 ? 2.473 -14.642 7.995 1.00 91.06 94 TRP A N 1
ATOM 724 C CA . TRP A 1 94 ? 3.223 -15.798 8.485 1.00 91.06 94 TRP A CA 1
ATOM 725 C C . TRP A 1 94 ? 2.805 -17.091 7.791 1.00 91.06 94 TRP A C 1
ATOM 727 O O . TRP A 1 94 ? 3.666 -17.877 7.411 1.00 91.06 94 TRP A O 1
ATOM 737 N N . LEU A 1 95 ? 1.508 -17.277 7.548 1.00 91.38 95 LEU A N 1
ATOM 738 C CA . LEU A 1 95 ? 0.997 -18.434 6.813 1.00 91.38 95 LEU A CA 1
ATOM 739 C C . LEU A 1 95 ? 1.343 -18.386 5.316 1.00 91.38 95 LEU A C 1
ATOM 741 O O . LEU A 1 95 ? 1.537 -19.427 4.695 1.00 91.38 95 LEU A O 1
ATOM 745 N N . GLN A 1 96 ? 1.452 -17.191 4.729 1.00 87.62 96 GLN A N 1
ATOM 746 C CA . GLN A 1 96 ? 1.814 -17.011 3.317 1.00 87.62 96 GLN A CA 1
ATOM 747 C C . GLN A 1 96 ? 3.319 -17.129 3.044 1.00 87.62 96 GLN A C 1
ATOM 749 O O . GLN A 1 96 ? 3.705 -17.502 1.938 1.00 87.62 96 GLN A O 1
ATOM 754 N N . LEU A 1 97 ? 4.173 -16.812 4.022 1.00 83.75 97 LEU A N 1
ATOM 755 C CA . LEU A 1 97 ? 5.634 -16.882 3.906 1.00 83.75 97 LEU A CA 1
ATOM 756 C C . LEU A 1 97 ? 6.158 -18.238 3.383 1.00 83.75 97 LEU A C 1
ATOM 758 O O . LEU A 1 97 ? 6.916 -18.206 2.415 1.00 83.75 97 LEU A O 1
ATOM 762 N N . PRO A 1 98 ? 5.756 -19.406 3.927 1.00 80.75 98 PRO A N 1
ATOM 763 C CA . PRO A 1 98 ? 6.202 -20.707 3.415 1.00 80.75 98 PRO A CA 1
ATOM 764 C C . PRO A 1 98 ? 5.569 -21.086 2.067 1.00 80.75 98 PRO A C 1
ATOM 766 O O . PRO A 1 98 ? 6.129 -21.896 1.337 1.00 80.75 98 PRO A O 1
ATOM 769 N N . ALA A 1 99 ? 4.412 -20.514 1.723 1.00 75.38 99 ALA A N 1
ATOM 770 C CA . ALA A 1 99 ? 3.740 -20.762 0.448 1.00 75.38 99 ALA A CA 1
ATOM 771 C C . ALA A 1 99 ? 4.312 -19.918 -0.707 1.00 75.38 99 ALA A C 1
ATOM 773 O O . ALA A 1 99 ? 3.991 -20.160 -1.871 1.00 75.38 99 ALA A O 1
ATOM 774 N N . CYS A 1 100 ? 5.140 -18.911 -0.407 1.00 67.06 100 CYS A N 1
ATOM 775 C CA . CYS A 1 100 ? 5.809 -18.117 -1.426 1.00 67.06 100 CYS A CA 1
ATOM 776 C C . CYS A 1 100 ? 6.906 -18.972 -2.075 1.00 67.06 100 CYS A C 1
ATOM 778 O O . CYS A 1 100 ? 7.833 -19.369 -1.369 1.00 67.06 100 CYS A O 1
ATOM 780 N N . PRO A 1 101 ? 6.863 -19.234 -3.394 1.00 69.69 101 PRO A N 1
ATOM 781 C CA . PRO A 1 101 ? 7.935 -19.963 -4.051 1.00 69.69 101 PRO A CA 1
ATOM 782 C C . PRO A 1 101 ? 9.237 -19.180 -3.876 1.00 69.69 101 PRO A C 1
ATOM 784 O O . PRO A 1 101 ? 9.374 -18.054 -4.369 1.00 69.69 101 PRO A O 1
ATOM 787 N N . THR A 1 102 ? 10.189 -19.755 -3.143 1.00 60.28 102 THR A N 1
ATOM 788 C CA . THR A 1 102 ? 11.560 -19.260 -3.121 1.00 60.28 102 THR A CA 1
ATOM 789 C C . THR A 1 102 ? 12.088 -19.405 -4.538 1.00 60.28 102 THR A C 1
ATOM 791 O O . THR A 1 102 ? 11.959 -20.462 -5.158 1.00 60.28 102 THR A O 1
ATOM 794 N N . ARG A 1 103 ? 12.645 -18.332 -5.099 1.00 56.62 103 ARG A N 1
ATOM 795 C CA . ARG A 1 103 ? 13.284 -18.382 -6.417 1.00 56.62 103 ARG A CA 1
ATOM 796 C C . ARG A 1 103 ? 14.661 -19.043 -6.273 1.00 56.62 103 ARG A C 1
ATOM 798 O O . ARG A 1 103 ? 15.666 -18.447 -6.634 1.00 56.62 103 ARG A O 1
ATOM 805 N N . ASP A 1 104 ? 14.690 -20.260 -5.746 1.00 52.84 104 ASP A N 1
ATOM 806 C CA . ASP A 1 104 ? 15.896 -21.053 -5.536 1.00 52.84 104 ASP A CA 1
ATOM 807 C C . ASP A 1 104 ? 15.934 -22.128 -6.622 1.00 52.84 104 ASP A C 1
ATOM 809 O O . ASP A 1 104 ? 15.673 -23.306 -6.401 1.00 52.84 104 ASP A O 1
ATOM 813 N N . GLY A 1 105 ? 16.188 -21.682 -7.849 1.00 44.00 105 GLY A N 1
ATOM 814 C CA . GLY A 1 105 ? 16.449 -22.551 -8.987 1.00 44.00 105 GLY A CA 1
ATOM 815 C C . GLY A 1 105 ? 17.698 -22.056 -9.713 1.00 44.00 105 GLY A C 1
ATOM 816 O O . GLY A 1 105 ? 17.751 -20.870 -10.057 1.00 44.00 105 GLY A O 1
ATOM 817 N N . PRO A 1 106 ? 18.706 -22.908 -9.977 1.00 47.69 106 PRO A N 1
ATOM 818 C CA . PRO A 1 106 ? 19.808 -22.550 -10.855 1.00 47.69 106 PRO A CA 1
ATOM 819 C C . PRO A 1 106 ? 19.276 -22.566 -12.292 1.00 47.69 106 PRO A C 1
ATOM 821 O O . PRO A 1 106 ? 19.288 -23.589 -12.965 1.00 47.69 106 PRO A O 1
ATOM 824 N N . GLY A 1 107 ? 18.721 -21.447 -12.751 1.00 52.41 107 GLY A N 1
ATOM 825 C CA . GLY A 1 107 ? 18.148 -21.381 -14.093 1.00 52.41 107 GLY A CA 1
ATOM 826 C C . GLY A 1 107 ? 17.130 -20.269 -14.258 1.00 52.41 107 GLY A C 1
ATOM 827 O O . GLY A 1 107 ? 15.930 -20.481 -14.153 1.00 52.41 107 GLY A O 1
ATOM 828 N N . SER A 1 108 ? 17.605 -19.067 -14.558 1.00 42.81 108 SER A N 1
ATOM 829 C CA . SER A 1 108 ? 16.778 -18.031 -15.176 1.00 42.81 108 SER A CA 1
ATOM 830 C C . SER A 1 108 ? 17.710 -17.069 -15.891 1.00 42.81 108 SER A C 1
ATOM 832 O O . SER A 1 108 ? 18.023 -16.010 -15.359 1.00 42.81 108 SER A O 1
ATOM 834 N N . GLY A 1 109 ? 18.177 -17.524 -17.057 1.00 38.12 109 GLY A N 1
ATOM 835 C CA . GLY A 1 109 ? 18.764 -16.769 -18.159 1.00 38.12 109 GLY A CA 1
ATOM 836 C C . GLY A 1 109 ? 19.425 -15.445 -17.805 1.00 38.12 109 GLY A C 1
ATOM 837 O O . GLY A 1 109 ? 18.751 -14.441 -17.583 1.00 38.12 109 GLY A O 1
ATOM 838 N N . ALA A 1 110 ? 20.750 -15.419 -17.928 1.00 42.19 110 ALA A N 1
ATOM 839 C CA . ALA A 1 110 ? 21.412 -14.259 -18.492 1.00 42.19 110 ALA A CA 1
ATOM 840 C C . ALA A 1 110 ? 20.751 -13.968 -19.851 1.00 42.19 110 ALA A C 1
ATOM 842 O O . ALA A 1 110 ? 21.173 -14.468 -20.890 1.00 42.19 110 ALA A O 1
ATOM 843 N N . ALA A 1 111 ? 19.658 -13.206 -19.839 1.00 43.09 111 ALA A N 1
ATOM 844 C CA . ALA A 1 111 ? 19.259 -12.433 -20.990 1.00 43.09 111 ALA A CA 1
ATOM 845 C C . ALA A 1 111 ? 20.384 -11.418 -21.158 1.00 43.09 111 ALA A C 1
ATOM 847 O O . ALA A 1 111 ? 20.395 -10.362 -20.527 1.00 43.09 111 ALA A O 1
ATOM 848 N N . THR A 1 112 ? 21.392 -11.825 -21.927 1.00 43.91 112 THR A N 1
ATOM 849 C CA . THR A 1 112 ? 22.323 -10.951 -22.618 1.00 43.91 112 THR A CA 1
ATOM 850 C C . THR A 1 112 ? 21.486 -9.827 -23.202 1.00 43.91 112 THR A C 1
ATOM 852 O O . THR A 1 112 ? 20.824 -9.997 -24.224 1.00 43.91 112 THR A O 1
ATOM 855 N N . LEU A 1 113 ? 21.446 -8.696 -22.499 1.00 45.66 113 LEU A N 1
ATOM 856 C CA . LEU A 1 113 ? 20.978 -7.446 -23.058 1.00 45.66 113 LEU A CA 1
ATOM 857 C C . LEU A 1 113 ? 21.938 -7.172 -24.207 1.00 45.66 113 LEU A C 1
ATOM 859 O O . LEU A 1 113 ? 23.087 -6.784 -23.995 1.00 45.66 113 LEU A O 1
ATOM 863 N N . ALA A 1 114 ? 21.495 -7.500 -25.418 1.00 42.41 114 ALA A N 1
ATOM 864 C CA . ALA A 1 114 ? 22.193 -7.149 -26.631 1.00 42.41 114 ALA A CA 1
ATOM 865 C C . ALA A 1 114 ? 22.413 -5.636 -26.585 1.00 42.41 114 ALA A C 1
ATOM 867 O O . ALA A 1 114 ? 21.468 -4.852 -26.654 1.00 42.41 114 ALA A O 1
ATOM 868 N N . ARG A 1 115 ? 23.673 -5.235 -26.404 1.00 44.69 115 ARG A N 1
ATOM 869 C CA . ARG A 1 115 ? 24.113 -3.860 -26.610 1.00 44.69 115 ARG A CA 1
ATOM 870 C C . ARG A 1 115 ? 23.674 -3.483 -28.030 1.00 44.69 115 ARG A C 1
ATOM 872 O O . ARG A 1 115 ? 24.096 -4.185 -28.953 1.00 44.69 115 ARG A O 1
ATOM 879 N N . PRO A 1 116 ? 22.842 -2.450 -28.245 1.00 47.78 116 PRO A N 1
ATOM 880 C CA . PRO A 1 116 ? 22.534 -2.031 -29.604 1.00 47.78 116 PRO A CA 1
ATOM 881 C C . PRO A 1 116 ? 23.853 -1.672 -30.295 1.00 47.78 116 PRO A C 1
ATOM 883 O O . PRO A 1 116 ? 24.713 -1.007 -29.709 1.00 47.78 116 PRO A O 1
ATOM 886 N N . ALA A 1 117 ? 24.052 -2.211 -31.499 1.00 56.94 117 ALA A N 1
ATOM 887 C CA . ALA A 1 117 ? 25.249 -1.965 -32.289 1.00 56.94 117 ALA A CA 1
ATOM 888 C C . ALA A 1 117 ? 25.450 -0.448 -32.477 1.00 56.94 117 ALA A C 1
ATOM 890 O O . ALA A 1 117 ? 24.457 0.273 -32.624 1.00 56.94 117 ALA A O 1
ATOM 891 N N . PRO A 1 118 ? 26.699 0.056 -32.471 1.00 51.19 118 PRO A N 1
ATOM 892 C CA . PRO A 1 118 ? 26.948 1.434 -32.862 1.00 51.19 118 PRO A CA 1
ATOM 893 C C . PRO A 1 118 ? 26.404 1.632 -34.280 1.00 51.19 118 PRO A C 1
ATOM 895 O O . PRO A 1 118 ? 26.656 0.828 -35.178 1.00 51.19 118 PRO A O 1
ATOM 898 N N . ARG A 1 119 ? 25.583 2.670 -34.449 1.00 60.53 119 ARG A N 1
ATOM 899 C CA . ARG A 1 119 ? 25.019 3.053 -35.742 1.00 60.53 119 ARG A CA 1
ATOM 900 C C . ARG A 1 119 ? 26.156 3.649 -36.578 1.00 60.53 119 ARG A C 1
ATOM 902 O O . ARG A 1 119 ? 26.424 4.841 -36.484 1.00 60.53 119 ARG A O 1
ATOM 909 N N . ASP A 1 120 ? 26.839 2.813 -37.354 1.00 51.25 120 ASP A N 1
ATOM 910 C CA . ASP A 1 120 ? 27.782 3.280 -38.368 1.00 51.25 120 ASP A CA 1
ATOM 911 C C . ASP A 1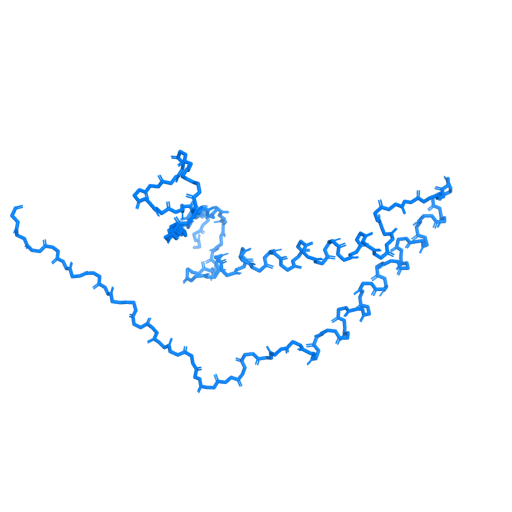 120 ? 27.018 3.782 -39.604 1.00 51.25 120 ASP A C 1
ATOM 913 O O . ASP A 1 120 ? 26.293 3.032 -40.257 1.00 51.25 120 ASP A O 1
ATOM 917 N N . GLY A 1 121 ? 27.232 5.063 -39.922 1.00 49.06 121 GLY A N 1
ATOM 918 C CA . GLY A 1 121 ? 27.280 5.587 -41.289 1.00 49.06 121 GLY A CA 1
ATOM 919 C C . GLY A 1 121 ? 25.974 6.026 -41.959 1.00 49.06 121 GLY A C 1
ATOM 920 O O . GLY A 1 121 ? 25.400 5.275 -42.747 1.00 49.06 121 GLY A O 1
ATOM 921 N N . ARG A 1 122 ? 25.598 7.299 -41.775 1.00 40.00 122 ARG A N 1
ATOM 922 C CA . ARG A 1 122 ? 25.635 8.366 -42.804 1.00 40.00 122 ARG A CA 1
ATOM 923 C C . ARG A 1 122 ? 25.267 9.714 -42.193 1.00 40.00 122 ARG A C 1
ATOM 925 O O . ARG A 1 122 ? 24.328 9.740 -41.369 1.00 40.00 122 ARG A O 1
#